Protein AF-A0A3Q2WY15-F1 (afdb_monomer_lite)

Radius of gyration: 13.83 Å; chains: 1; bounding box: 34×25×41 Å

pLDDT: mean 93.98, std 5.29, range [63.44, 98.38]

Secondary structure (DSSP, 8-state):
--HHHHHHHHHHHHHHBPPSSS---HHHHHTTTSBTTB--SEEEEE-S-HHHHHHHHHHSSEEEEEEEEEEEEEEEEEETTEEEEEEEEEEEEEEEEETTEEEEE--

InterPro domains:
  IPR001427 Pancreatic ribonuclease [PTHR11437] (5-106)
  IPR023411 Ribonuclease A, active site [PS00127] (39-45)
  IPR023412 Ribonuclease A-domain [PF00074] (9-106)
  IPR023412 Ribonuclease A-domain [SM00092] (5-107)
  IPR036816 Ribonuclease A-like domain superfamily [G3DSA:3.10.130.10] (7-107)
  IPR036816 Ribonuclease A-like domain superfamily [SSF54076] (8-106)

Organism: Haplochromis burtoni (NCBI:txid8153)

Sequence (107 aa):
LHYKDLVYYKKFVLKHILPRKGSHDCNNMMINVNDINQCKSINTFMKDKVTLVVALCSTNKKGFVTHKFDVIDCIMISSKPCLYQMLTIRKNKRIKCENGLPVHLEA

Foldseek 3Di:
DDPVQVVLLVLCCLQAAQDPDDDPFLVVSQVSVADVLGGDQKTKHFPDDQVVVLQQLQVVQFAKDKDWTFIWMFGFPDSVVTHTDIDTDIGIWMFGHHRSGTRDTDD

Structure (mmCIF, N/CA/C/O backbone):
data_AF-A0A3Q2WY15-F1
#
_entry.id   AF-A0A3Q2WY15-F1
#
loop_
_atom_site.group_PDB
_atom_site.id
_atom_site.type_symbol
_atom_site.label_atom_id
_atom_site.label_alt_id
_atom_site.label_comp_id
_atom_site.label_asym_id
_atom_site.label_entity_id
_atom_site.label_seq_id
_atom_site.pdbx_PDB_ins_code
_atom_site.Cartn_x
_atom_site.Cartn_y
_atom_site.Cartn_z
_atom_site.occupancy
_atom_site.B_iso_or_equiv
_atom_site.auth_seq_id
_atom_site.auth_comp_id
_atom_site.auth_asym_id
_atom_site.auth_atom_id
_atom_site.pdbx_PDB_model_num
ATOM 1 N N . LEU A 1 1 ? -21.839 -1.250 10.912 1.00 63.44 1 LEU A N 1
ATOM 2 C CA . LEU A 1 1 ? -20.782 -1.047 9.895 1.00 63.44 1 LEU A CA 1
ATOM 3 C C . LEU A 1 1 ? -21.466 -0.639 8.593 1.00 63.44 1 LEU A C 1
ATOM 5 O O . LEU A 1 1 ? -22.374 -1.354 8.186 1.00 63.44 1 LEU A O 1
ATOM 9 N N . HIS A 1 2 ? -21.123 0.497 7.983 1.00 80.44 2 HIS A N 1
ATOM 10 C CA . HIS A 1 2 ? -21.798 0.943 6.757 1.00 80.44 2 HIS A CA 1
ATOM 11 C C . HIS A 1 2 ? -21.197 0.250 5.525 1.00 80.44 2 HIS A C 1
ATOM 13 O O . HIS A 1 2 ? -19.985 0.057 5.441 1.00 80.44 2 HIS A O 1
ATOM 19 N N . TYR A 1 3 ? -22.033 -0.096 4.540 1.00 84.69 3 TYR A N 1
ATOM 20 C CA . TYR A 1 3 ? -21.601 -0.773 3.306 1.00 84.69 3 TYR A CA 1
ATOM 21 C C . TYR A 1 3 ? -20.463 -0.030 2.584 1.00 84.69 3 TYR A C 1
ATOM 23 O O . TYR A 1 3 ? -19.514 -0.643 2.098 1.00 84.69 3 TYR A O 1
ATOM 31 N N . LYS A 1 4 ? -20.524 1.306 2.569 1.00 87.44 4 LYS A N 1
ATOM 32 C CA . LYS A 1 4 ? -19.523 2.168 1.929 1.00 87.44 4 LYS A CA 1
ATOM 33 C C . LYS A 1 4 ? -18.116 1.974 2.515 1.00 87.44 4 LYS A C 1
ATOM 35 O O . LYS A 1 4 ? -17.145 1.919 1.763 1.00 87.44 4 LYS A O 1
ATOM 40 N N . ASP A 1 5 ? -18.008 1.795 3.829 1.00 87.31 5 ASP A N 1
ATOM 41 C CA . ASP A 1 5 ? -16.719 1.628 4.511 1.00 87.31 5 ASP A CA 1
ATOM 42 C C . ASP A 1 5 ? -16.066 0.294 4.148 1.00 87.31 5 ASP A C 1
ATOM 44 O O . ASP A 1 5 ? -14.857 0.233 3.938 1.00 87.31 5 ASP A O 1
ATOM 48 N N . LEU A 1 6 ? -16.867 -0.766 3.977 1.00 92.25 6 LEU A N 1
ATOM 49 C CA . LEU A 1 6 ? -16.377 -2.068 3.515 1.00 92.25 6 LEU A CA 1
ATOM 50 C C . LEU A 1 6 ? -15.777 -1.987 2.109 1.00 92.25 6 LEU A C 1
ATOM 52 O O . LEU A 1 6 ? -14.781 -2.655 1.829 1.00 92.25 6 LEU A O 1
ATOM 56 N N . VAL A 1 7 ? -16.362 -1.177 1.222 1.00 95.31 7 VAL A N 1
ATOM 57 C CA . VAL A 1 7 ? -15.837 -0.971 -0.135 1.00 95.31 7 VAL A CA 1
ATOM 58 C C . VAL A 1 7 ? -14.489 -0.254 -0.087 1.00 95.31 7 VAL A C 1
ATOM 60 O O . VAL A 1 7 ? -13.540 -0.701 -0.736 1.00 95.31 7 VAL A O 1
ATOM 63 N N . TYR A 1 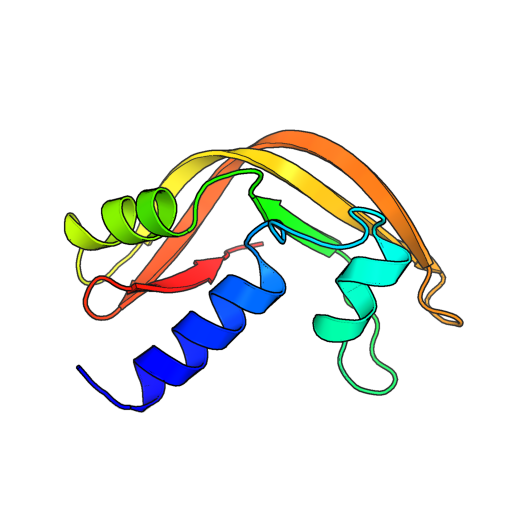8 ? -14.368 0.822 0.696 1.00 95.94 8 TYR A N 1
ATOM 64 C CA . TYR A 1 8 ? -13.092 1.529 0.833 1.00 95.94 8 TYR A CA 1
ATOM 65 C C . TYR A 1 8 ? -12.029 0.690 1.527 1.00 95.94 8 TYR A C 1
ATOM 67 O O . TYR A 1 8 ? -10.892 0.679 1.070 1.00 95.94 8 TYR A O 1
ATOM 75 N N . TYR A 1 9 ? -12.397 -0.068 2.556 1.00 96.81 9 TYR A N 1
ATOM 76 C CA . TYR A 1 9 ? -11.492 -0.998 3.218 1.00 96.81 9 TYR A CA 1
ATOM 77 C C . TYR A 1 9 ? -10.938 -2.044 2.244 1.00 96.81 9 TYR A C 1
ATOM 79 O O . TYR A 1 9 ? -9.726 -2.227 2.153 1.00 96.81 9 TYR A O 1
ATOM 87 N N . LYS A 1 10 ? -11.795 -2.687 1.442 1.00 96.19 10 LYS A N 1
ATOM 88 C CA . LYS A 1 10 ? -11.342 -3.651 0.425 1.00 96.19 10 LYS A CA 1
ATOM 89 C C . LYS A 1 10 ? -10.388 -3.007 -0.586 1.00 96.19 10 LYS A C 1
ATOM 91 O O . LYS A 1 10 ? -9.361 -3.599 -0.909 1.00 96.19 10 LYS A O 1
ATOM 96 N N . LYS A 1 11 ? -10.689 -1.784 -1.043 1.00 95.69 11 LYS A N 1
ATOM 97 C CA . LYS A 1 11 ? -9.798 -1.016 -1.932 1.00 95.69 11 LYS A CA 1
ATOM 98 C C . LYS A 1 11 ? -8.477 -0.658 -1.252 1.00 95.69 11 LYS A C 1
ATOM 100 O O . LYS A 1 11 ? -7.434 -0.767 -1.885 1.00 95.69 11 LYS A O 1
ATOM 105 N N . PHE A 1 12 ? -8.508 -0.267 0.018 1.00 96.88 12 PHE A N 1
ATOM 106 C CA . PHE A 1 12 ? -7.314 0.026 0.803 1.00 96.88 12 PHE A CA 1
ATOM 107 C C . PHE A 1 12 ? -6.415 -1.206 0.907 1.00 96.88 12 PHE A C 1
ATOM 109 O O . PHE A 1 12 ? -5.228 -1.113 0.613 1.00 96.88 12 PHE A O 1
ATOM 116 N N . VAL A 1 13 ? -6.976 -2.368 1.256 1.00 96.62 13 VAL A N 1
ATOM 117 C CA . VAL A 1 13 ? -6.212 -3.621 1.352 1.00 96.62 13 VAL A CA 1
ATOM 118 C C . VAL A 1 13 ? -5.581 -3.975 0.011 1.00 96.62 13 VAL A C 1
ATOM 120 O O . VAL A 1 13 ? -4.388 -4.253 -0.034 1.00 96.62 13 VAL A O 1
ATOM 123 N N . LEU A 1 14 ? -6.354 -3.904 -1.075 1.00 95.19 14 LEU A N 1
ATOM 124 C CA . LEU A 1 14 ? -5.858 -4.190 -2.420 1.00 95.19 14 LEU A CA 1
ATOM 125 C C . LEU A 1 14 ? -4.716 -3.252 -2.838 1.00 95.19 14 LEU A C 1
ATOM 127 O O . LEU A 1 14 ? -3.742 -3.704 -3.432 1.00 95.19 14 LEU A O 1
ATOM 131 N N . LYS A 1 15 ? -4.839 -1.952 -2.546 1.00 95.81 15 LYS A N 1
ATOM 132 C CA . LYS A 1 15 ? -3.887 -0.938 -3.017 1.00 95.81 15 LYS A CA 1
ATOM 133 C C . LYS A 1 15 ? -2.684 -0.748 -2.101 1.00 95.81 15 LYS A C 1
ATOM 135 O O . LYS A 1 15 ? -1.657 -0.291 -2.582 1.00 95.81 15 LYS A O 1
ATOM 140 N N . HIS A 1 16 ? -2.787 -1.050 -0.809 1.00 97.12 16 HIS A N 1
ATOM 141 C CA . HIS A 1 16 ? -1.789 -0.600 0.168 1.00 97.12 16 HIS A CA 1
ATOM 142 C C . HIS A 1 16 ? -1.236 -1.684 1.085 1.00 97.12 16 HIS A C 1
ATOM 144 O O . HIS A 1 16 ? -0.294 -1.405 1.822 1.00 97.12 16 HIS A O 1
ATOM 150 N N . ILE A 1 17 ? -1.755 -2.910 1.050 1.00 96.94 17 ILE A N 1
ATOM 151 C CA . ILE A 1 17 ? -1.186 -4.026 1.814 1.00 96.94 17 ILE A CA 1
ATOM 152 C C . ILE A 1 17 ? -0.406 -4.922 0.862 1.00 96.94 17 ILE A C 1
ATOM 154 O O . ILE A 1 17 ? -0.924 -5.310 -0.184 1.00 96.94 17 ILE A O 1
ATOM 158 N N . LEU A 1 18 ? 0.833 -5.266 1.225 1.00 96.12 18 LEU A N 1
ATOM 159 C CA . LEU A 1 18 ? 1.637 -6.180 0.422 1.00 96.12 18 LEU A CA 1
ATOM 160 C C . LEU A 1 18 ? 0.922 -7.545 0.306 1.00 96.12 18 LEU A C 1
ATOM 162 O O . LEU A 1 18 ? 0.607 -8.160 1.334 1.00 96.12 18 LEU A O 1
ATOM 166 N N . PRO A 1 19 ? 0.666 -8.051 -0.914 1.00 92.75 19 PRO A N 1
ATOM 167 C CA . PRO A 1 19 ? 0.029 -9.349 -1.099 1.00 92.75 19 PRO A CA 1
ATOM 168 C C . PRO A 1 19 ? 0.840 -10.479 -0.453 1.00 92.75 19 PRO A C 1
ATOM 170 O O . PRO A 1 19 ? 2.056 -10.554 -0.599 1.00 92.75 19 PRO A O 1
ATOM 173 N N . ARG A 1 20 ? 0.177 -11.418 0.234 1.00 91.25 20 ARG A N 1
ATOM 174 C CA . ARG A 1 20 ? 0.864 -12.578 0.846 1.00 91.25 20 ARG A CA 1
ATOM 175 C C . ARG A 1 20 ? 1.375 -13.601 -0.173 1.00 91.25 20 ARG A C 1
ATOM 177 O O . ARG A 1 20 ? 2.261 -14.381 0.150 1.00 91.25 20 ARG A O 1
ATOM 184 N N . LYS A 1 21 ? 0.761 -13.647 -1.355 1.00 89.44 21 LYS A N 1
ATOM 185 C CA . LYS A 1 21 ? 1.070 -14.574 -2.450 1.00 89.44 21 LYS A CA 1
ATOM 186 C C . LYS A 1 21 ? 1.215 -13.785 -3.751 1.00 89.44 21 LYS A C 1
ATOM 188 O O . LYS A 1 21 ? 0.622 -12.716 -3.875 1.00 89.44 21 LYS A O 1
ATOM 193 N N . GLY A 1 22 ? 1.924 -14.362 -4.718 1.00 89.50 22 GLY A N 1
ATOM 194 C CA . GLY A 1 22 ? 2.159 -13.760 -6.032 1.00 89.50 22 GLY A CA 1
ATOM 195 C C . GLY A 1 22 ? 3.445 -12.934 -6.089 1.00 89.50 22 GLY A C 1
ATOM 196 O O . GLY A 1 22 ? 4.249 -12.955 -5.159 1.00 89.50 22 GLY A O 1
ATOM 197 N N . SER A 1 23 ? 3.647 -12.238 -7.207 1.00 92.38 23 SER A N 1
ATOM 198 C CA . SER A 1 23 ? 4.829 -11.399 -7.416 1.00 92.38 23 SER A CA 1
ATOM 199 C C . SER A 1 23 ? 4.766 -10.129 -6.563 1.00 92.38 23 SER A C 1
ATOM 201 O O . SER A 1 23 ? 3.727 -9.474 -6.489 1.00 92.38 23 SER A O 1
ATOM 203 N N . HIS A 1 24 ? 5.896 -9.770 -5.953 1.00 94.75 24 HIS A N 1
ATOM 204 C CA . HIS A 1 24 ? 6.116 -8.469 -5.306 1.00 94.75 24 HIS A CA 1
ATOM 205 C C . HIS A 1 24 ? 6.832 -7.475 -6.229 1.00 94.75 24 HIS A C 1
ATOM 207 O O . HIS A 1 24 ? 7.351 -6.464 -5.765 1.00 94.75 24 HIS A O 1
ATOM 213 N N . ASP A 1 25 ? 6.863 -7.757 -7.534 1.00 96.12 25 ASP A N 1
ATOM 214 C CA . ASP A 1 25 ? 7.319 -6.804 -8.541 1.00 96.12 25 ASP A CA 1
ATOM 215 C C . ASP A 1 25 ? 6.299 -5.670 -8.700 1.00 96.12 25 ASP A C 1
ATOM 217 O O . ASP A 1 25 ? 5.089 -5.903 -8.795 1.00 96.12 25 ASP A O 1
ATOM 221 N N . CYS A 1 26 ? 6.785 -4.431 -8.741 1.00 97.44 26 CYS A N 1
ATOM 222 C CA . CYS A 1 26 ? 5.919 -3.263 -8.825 1.00 97.44 26 CYS A CA 1
ATOM 223 C C . CYS A 1 26 ? 5.093 -3.216 -10.114 1.00 97.44 26 CYS A C 1
ATOM 225 O O . CYS A 1 26 ? 3.939 -2.798 -10.053 1.00 97.44 26 CYS A O 1
ATOM 227 N N . ASN A 1 27 ? 5.613 -3.680 -11.254 1.00 96.69 27 ASN A N 1
ATOM 228 C CA . ASN A 1 27 ? 4.838 -3.699 -12.496 1.00 96.69 27 ASN A CA 1
ATOM 229 C C . ASN A 1 27 ? 3.642 -4.641 -12.366 1.00 96.69 27 ASN A C 1
ATOM 231 O O . ASN A 1 27 ? 2.535 -4.282 -12.755 1.00 96.69 27 ASN A O 1
ATOM 235 N N . ASN A 1 28 ? 3.837 -5.797 -11.726 1.00 95.88 28 ASN A N 1
ATOM 236 C CA . ASN A 1 28 ? 2.770 -6.768 -11.491 1.00 95.88 28 ASN A CA 1
ATOM 237 C C . ASN A 1 28 ? 1.752 -6.285 -10.450 1.00 95.88 28 ASN A C 1
ATOM 239 O O . ASN A 1 28 ? 0.544 -6.385 -10.667 1.00 95.88 28 ASN A O 1
ATOM 243 N N . MET A 1 29 ? 2.213 -5.745 -9.318 1.00 96.00 29 MET A N 1
ATOM 244 C CA . MET A 1 29 ? 1.309 -5.276 -8.260 1.00 96.00 29 MET A CA 1
ATOM 245 C C . MET A 1 29 ? 0.453 -4.089 -8.718 1.00 96.00 29 MET A C 1
ATOM 247 O O . MET A 1 29 ? -0.729 -4.008 -8.373 1.00 96.00 29 MET A O 1
ATOM 251 N N . MET A 1 30 ? 1.019 -3.189 -9.526 1.00 96.25 30 MET A N 1
ATOM 252 C CA . MET A 1 30 ? 0.333 -1.981 -9.984 1.00 96.25 30 MET A CA 1
ATOM 253 C C . MET A 1 30 ? -0.792 -2.240 -10.993 1.00 96.25 30 MET A C 1
ATOM 255 O O . MET A 1 30 ? -1.664 -1.379 -11.125 1.00 96.25 30 MET A O 1
ATOM 259 N N . ILE A 1 31 ? -0.862 -3.425 -11.618 1.00 92.94 31 ILE A N 1
ATOM 260 C CA . ILE A 1 31 ? -1.975 -3.825 -12.505 1.00 92.94 31 ILE A CA 1
ATOM 261 C C . ILE A 1 31 ? -3.330 -3.677 -11.798 1.00 92.94 31 ILE A C 1
ATOM 263 O O . ILE A 1 31 ? -4.291 -3.212 -12.399 1.00 92.94 31 ILE A O 1
ATOM 267 N N . ASN A 1 32 ? -3.400 -4.010 -10.504 1.00 89.44 32 ASN A N 1
ATOM 268 C CA . ASN A 1 32 ? -4.637 -3.937 -9.715 1.00 89.44 32 ASN A CA 1
ATOM 269 C C . ASN A 1 32 ? -4.852 -2.578 -9.020 1.00 89.44 32 ASN A C 1
ATOM 271 O O . ASN A 1 32 ? -5.865 -2.370 -8.347 1.00 89.44 32 ASN A O 1
ATOM 275 N N . VAL A 1 33 ? -3.884 -1.665 -9.122 1.00 94.50 33 VAL A N 1
ATOM 276 C CA . VAL A 1 33 ? -3.921 -0.342 -8.478 1.00 94.50 33 VAL A CA 1
ATOM 277 C C . VAL A 1 33 ? -4.311 0.746 -9.465 1.00 94.50 33 VAL A C 1
ATOM 279 O O . VAL A 1 33 ? -5.052 1.663 -9.082 1.00 94.50 33 VAL A O 1
ATOM 282 N N . ASN A 1 34 ? -3.781 0.649 -10.683 1.00 93.75 34 ASN A N 1
ATOM 283 C CA . ASN A 1 34 ? -4.003 1.590 -11.767 1.00 93.75 34 ASN A CA 1
ATOM 284 C C . ASN A 1 34 ? -5.439 1.518 -12.280 1.00 93.75 34 ASN A C 1
ATOM 286 O O . ASN A 1 34 ? -6.068 0.461 -12.277 1.00 93.75 34 ASN A O 1
ATOM 290 N N . ASP A 1 35 ? -5.934 2.663 -12.733 1.00 87.69 35 ASP A N 1
ATOM 291 C CA . ASP A 1 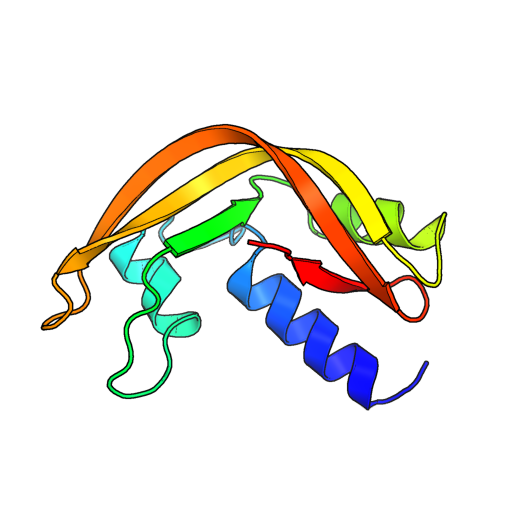35 ? -7.197 2.735 -13.453 1.00 87.69 35 ASP A CA 1
ATOM 292 C C . ASP A 1 35 ? -6.925 2.565 -14.962 1.00 87.69 35 ASP A C 1
ATOM 294 O O . ASP A 1 35 ? -5.784 2.660 -15.429 1.00 87.69 35 ASP A O 1
ATOM 298 N N . ILE A 1 36 ? -7.970 2.285 -15.747 1.00 82.81 36 ILE A N 1
ATOM 299 C CA . ILE A 1 36 ? -7.843 2.066 -17.196 1.00 82.81 36 ILE A CA 1
ATOM 300 C C . ILE A 1 36 ? -7.196 3.302 -17.840 1.00 82.81 36 ILE A C 1
ATOM 302 O O . ILE A 1 36 ? -7.708 4.413 -17.716 1.00 82.81 36 ILE A O 1
ATOM 306 N N . ASN A 1 37 ? -6.072 3.102 -18.537 1.00 81.25 37 ASN A N 1
ATOM 307 C CA . ASN A 1 37 ? -5.268 4.151 -19.180 1.00 81.25 37 ASN A CA 1
ATOM 308 C C . ASN A 1 37 ? -4.702 5.230 -18.234 1.00 81.25 37 ASN A C 1
ATOM 310 O O . ASN A 1 37 ? -4.270 6.283 -18.707 1.00 81.25 37 ASN A O 1
ATOM 314 N N . GLN A 1 38 ? -4.675 4.992 -16.919 1.00 91.75 38 GLN A N 1
ATOM 315 C CA . GLN A 1 38 ? -4.155 5.944 -15.937 1.00 91.75 38 GLN A CA 1
ATOM 316 C C . GLN A 1 38 ? -3.174 5.266 -14.976 1.00 91.75 38 GLN A C 1
ATOM 318 O O . GLN A 1 38 ? -3.558 4.558 -14.044 1.00 91.75 38 GLN A O 1
ATOM 323 N N . CYS A 1 39 ? -1.882 5.524 -15.191 1.00 95.19 39 CYS A N 1
ATOM 324 C CA . CYS A 1 39 ? -0.825 5.080 -14.292 1.00 95.19 39 CYS A CA 1
ATOM 325 C C . CYS A 1 39 ? -0.754 6.012 -13.077 1.00 95.19 39 CYS A C 1
ATOM 327 O O . CYS A 1 39 ? -0.588 7.227 -13.215 1.00 95.19 39 CYS A O 1
ATOM 329 N N . LYS A 1 40 ? -0.830 5.456 -11.870 1.00 95.12 40 LYS A N 1
ATOM 330 C CA . LYS A 1 40 ? -0.569 6.220 -10.647 1.00 95.12 40 LYS A CA 1
ATOM 331 C C . LYS A 1 40 ? 0.925 6.546 -10.579 1.00 95.12 40 LYS A C 1
ATOM 333 O O . LYS A 1 40 ? 1.736 5.657 -10.816 1.00 95.12 40 LYS A O 1
ATOM 338 N N . SER A 1 41 ? 1.288 7.783 -10.236 1.00 96.31 41 SER A N 1
ATOM 339 C CA . SER A 1 41 ? 2.694 8.223 -10.162 1.00 96.31 41 SER A CA 1
ATOM 340 C C . SER A 1 41 ? 3.488 7.503 -9.071 1.00 96.31 41 SER A C 1
ATOM 342 O O . SER A 1 41 ? 4.635 7.118 -9.280 1.00 96.31 41 SER A O 1
ATOM 344 N N . ILE A 1 42 ? 2.865 7.296 -7.912 1.00 96.50 42 ILE A N 1
ATOM 345 C CA . ILE A 1 42 ? 3.420 6.539 -6.796 1.00 96.50 42 ILE A CA 1
ATOM 346 C C . ILE A 1 42 ? 2.319 5.743 -6.103 1.00 96.50 42 ILE A C 1
ATOM 348 O O . ILE A 1 42 ? 1.198 6.225 -5.913 1.00 96.50 42 ILE A O 1
ATOM 352 N N . ASN A 1 43 ? 2.648 4.529 -5.684 1.00 97.44 43 ASN A N 1
ATOM 353 C CA . ASN A 1 43 ? 1.825 3.766 -4.761 1.00 97.44 43 ASN A CA 1
ATOM 354 C C . ASN A 1 43 ? 2.687 3.096 -3.700 1.00 97.44 43 ASN A C 1
ATOM 356 O O . ASN A 1 43 ? 3.723 2.520 -4.018 1.00 97.44 43 ASN A O 1
ATOM 360 N N . THR A 1 44 ? 2.228 3.127 -2.455 1.00 97.69 44 THR A N 1
ATOM 361 C CA . THR A 1 44 ? 2.918 2.479 -1.343 1.00 97.69 44 THR A CA 1
ATOM 362 C C . THR A 1 44 ? 2.187 1.202 -0.933 1.00 97.69 44 THR A C 1
ATOM 364 O O . THR A 1 44 ? 0.988 1.248 -0.650 1.00 97.69 44 THR A O 1
ATOM 367 N N . PHE A 1 45 ? 2.931 0.101 -0.824 1.00 97.69 45 PHE A N 1
ATOM 368 C CA . PHE A 1 45 ? 2.518 -1.151 -0.193 1.00 97.69 45 PHE A CA 1
ATOM 369 C C . PHE A 1 45 ? 3.231 -1.319 1.153 1.00 97.69 45 PHE A C 1
ATOM 371 O O . PHE A 1 45 ? 4.459 -1.311 1.228 1.00 97.69 45 PHE A O 1
ATOM 378 N N . MET A 1 46 ? 2.470 -1.489 2.228 1.00 97.62 46 MET A N 1
ATOM 379 C CA . MET A 1 46 ? 2.995 -1.767 3.564 1.00 97.62 46 MET A CA 1
ATOM 380 C C . MET A 1 46 ? 3.341 -3.251 3.684 1.00 97.62 46 MET A C 1
ATOM 382 O O . MET A 1 46 ? 2.493 -4.110 3.419 1.00 97.62 46 MET A O 1
ATOM 386 N N . LYS A 1 47 ? 4.575 -3.558 4.100 1.00 96.38 47 LYS A N 1
ATOM 387 C CA . LYS A 1 47 ? 5.075 -4.929 4.294 1.00 96.38 47 LYS A CA 1
ATOM 388 C C . LYS A 1 47 ? 4.626 -5.478 5.647 1.00 96.38 47 LYS A C 1
ATOM 390 O O . LYS A 1 47 ? 5.442 -5.883 6.466 1.00 96.38 47 LYS A O 1
ATOM 395 N N . ASP A 1 48 ? 3.320 -5.470 5.881 1.00 93.88 48 ASP A N 1
ATOM 396 C CA . ASP A 1 48 ? 2.747 -5.815 7.175 1.00 93.88 48 ASP A CA 1
ATOM 397 C C . ASP A 1 48 ? 1.483 -6.665 7.053 1.00 93.88 48 ASP A C 1
ATOM 399 O O . ASP A 1 48 ? 0.832 -6.729 6.005 1.00 93.88 48 ASP A O 1
ATOM 403 N N . LYS A 1 49 ? 1.106 -7.345 8.139 1.00 93.38 49 LYS A N 1
ATOM 404 C CA . LYS A 1 49 ? -0.136 -8.134 8.144 1.00 93.38 49 LYS A CA 1
ATOM 405 C C . LYS A 1 49 ? -1.337 -7.187 8.161 1.00 93.38 49 LYS A C 1
ATOM 407 O O . LYS A 1 49 ? -1.430 -6.324 9.025 1.00 93.38 49 LYS A O 1
ATOM 412 N N . VAL A 1 50 ? -2.328 -7.435 7.298 1.00 94.12 50 VAL A N 1
ATOM 413 C CA . VAL A 1 50 ? -3.595 -6.671 7.284 1.00 94.12 50 VAL A CA 1
ATOM 414 C C . VAL A 1 50 ? -4.242 -6.559 8.670 1.00 94.12 50 VAL A C 1
ATOM 416 O O . VAL A 1 50 ? -4.761 -5.510 9.022 1.00 94.12 50 VAL A O 1
ATOM 419 N N . THR A 1 51 ? -4.147 -7.609 9.491 1.00 95.00 51 THR A N 1
ATOM 420 C CA . THR A 1 51 ? -4.682 -7.632 10.859 1.00 95.00 51 THR A CA 1
ATOM 421 C C . THR A 1 51 ? -4.009 -6.614 11.777 1.00 95.00 51 THR A C 1
ATOM 423 O O . THR A 1 51 ? -4.690 -6.031 12.612 1.00 95.00 51 THR A O 1
ATOM 426 N N . LEU A 1 52 ? -2.704 -6.368 11.612 1.00 94.19 52 LEU A N 1
ATOM 427 C CA . LEU A 1 52 ? -1.980 -5.343 12.371 1.00 94.19 52 LEU A CA 1
ATOM 428 C C . LEU A 1 52 ? -2.438 -3.948 11.949 1.00 94.19 52 LEU A C 1
ATOM 430 O O . LEU A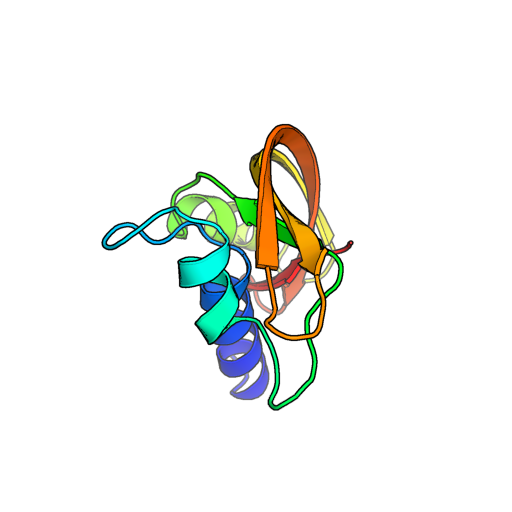 1 52 ? -2.748 -3.122 12.800 1.00 94.19 52 LEU A O 1
ATOM 434 N N . VAL A 1 53 ? -2.580 -3.713 10.642 1.00 94.06 53 VAL A N 1
ATOM 435 C CA . VAL A 1 53 ? -3.053 -2.420 10.125 1.00 94.06 53 VAL A CA 1
ATOM 436 C C . VAL A 1 53 ? -4.496 -2.132 10.552 1.00 94.06 53 VAL A C 1
ATOM 438 O O . VAL A 1 53 ? -4.813 -1.007 10.927 1.00 94.06 53 VAL A O 1
ATOM 441 N N . VAL A 1 54 ? -5.366 -3.145 10.568 1.00 95.56 54 VAL A N 1
ATOM 442 C CA . VAL A 1 54 ? -6.731 -3.019 11.106 1.00 95.56 54 VAL A CA 1
ATOM 443 C C . VAL A 1 54 ? -6.707 -2.722 12.606 1.00 95.56 54 VAL A C 1
ATOM 445 O O . VAL A 1 54 ? -7.434 -1.840 13.054 1.00 95.56 54 VAL A O 1
ATOM 448 N N . ALA A 1 55 ? -5.842 -3.385 13.381 1.00 95.50 55 ALA A N 1
ATOM 449 C CA . ALA A 1 55 ? -5.732 -3.152 14.821 1.00 95.50 55 ALA A CA 1
ATOM 450 C C . ALA A 1 55 ? -5.354 -1.701 15.171 1.00 95.50 55 ALA A C 1
ATOM 452 O O . ALA A 1 55 ? -5.842 -1.180 16.173 1.00 95.50 55 ALA A O 1
ATOM 453 N N . LEU A 1 56 ? -4.565 -1.024 14.326 1.00 94.31 56 LEU A N 1
ATOM 454 C CA . LEU A 1 56 ? -4.274 0.407 14.488 1.00 94.31 56 LEU A CA 1
ATOM 455 C C . LEU A 1 56 ? -5.545 1.266 14.419 1.00 94.31 56 LEU A C 1
ATOM 457 O O . LEU A 1 56 ? -5.668 2.235 15.159 1.00 94.31 56 LEU A O 1
ATOM 461 N N . CYS A 1 57 ? -6.503 0.907 13.564 1.00 95.19 57 CYS A N 1
ATOM 462 C CA . CYS A 1 57 ? -7.785 1.603 13.476 1.00 95.19 57 CYS A CA 1
ATOM 463 C C . CYS A 1 57 ? -8.785 1.165 14.558 1.00 95.19 57 CYS A C 1
ATOM 465 O O . CYS A 1 57 ? -9.693 1.925 14.888 1.00 95.19 57 CYS A O 1
ATOM 467 N N . SER A 1 58 ? -8.631 -0.021 15.154 1.00 88.31 58 SER A N 1
ATOM 468 C CA . SER A 1 58 ? -9.519 -0.484 16.231 1.00 88.31 58 SER A CA 1
ATOM 469 C C . SER A 1 58 ? -9.456 0.402 17.479 1.00 88.31 58 SER A C 1
ATOM 471 O O . SER A 1 58 ? -10.474 0.574 18.152 1.00 88.31 58 SER A O 1
ATOM 473 N N . THR A 1 59 ? -8.288 0.979 17.781 1.00 83.31 59 THR A N 1
ATOM 474 C CA . THR A 1 59 ? -8.103 1.902 18.914 1.00 83.31 59 THR A CA 1
ATOM 475 C C . THR A 1 59 ? -8.613 3.310 18.606 1.00 83.31 59 THR A C 1
ATOM 477 O O . THR A 1 59 ? -9.117 3.983 19.502 1.00 83.31 59 THR A O 1
ATOM 480 N N . ASN A 1 60 ? -8.556 3.739 17.341 1.00 83.06 60 ASN A N 1
ATOM 481 C CA . ASN A 1 60 ? -9.069 5.025 16.876 1.00 83.06 60 ASN A CA 1
ATOM 482 C C . ASN A 1 60 ? -10.112 4.827 15.766 1.00 83.06 60 ASN A C 1
ATOM 484 O O . ASN A 1 60 ? -9.817 4.894 14.570 1.00 83.06 60 ASN A O 1
ATOM 488 N N . LYS A 1 61 ? -11.357 4.569 16.186 1.00 83.69 61 LYS A N 1
ATOM 489 C CA . LYS A 1 61 ? -12.445 4.138 15.294 1.00 83.69 61 LYS A CA 1
ATOM 490 C C . LYS A 1 61 ? -12.786 5.144 14.195 1.00 83.69 61 LYS A C 1
ATOM 492 O O . LYS A 1 61 ? -13.357 4.733 13.187 1.00 83.69 61 LYS A O 1
ATOM 497 N N . LYS A 1 62 ? -12.477 6.430 14.373 1.00 91.81 62 LYS A N 1
ATOM 498 C CA . LYS A 1 62 ? -12.741 7.476 13.384 1.00 91.81 62 LYS A CA 1
ATOM 499 C C . LYS A 1 62 ? -11.684 8.567 13.478 1.00 91.81 62 LYS A C 1
ATOM 501 O O . LYS A 1 62 ? -11.594 9.247 14.494 1.00 91.81 62 LYS A O 1
ATOM 506 N N . GLY A 1 63 ? -10.927 8.767 12.405 1.00 94.19 63 GLY A N 1
ATOM 507 C CA . GLY A 1 63 ? -9.877 9.780 12.362 1.00 94.19 63 GLY A CA 1
ATOM 508 C C . GLY A 1 63 ? -8.653 9.301 11.600 1.00 94.19 63 GLY A C 1
ATOM 509 O O . GLY A 1 63 ? -8.777 8.612 10.589 1.00 94.19 63 GLY A O 1
ATOM 510 N N . PHE A 1 64 ? -7.473 9.681 12.083 1.00 95.75 64 PHE A N 1
ATOM 511 C CA . PHE A 1 64 ? -6.199 9.319 11.475 1.00 95.75 64 PHE A CA 1
ATOM 512 C C . PHE A 1 64 ? -5.283 8.653 12.493 1.00 95.75 64 PHE A C 1
ATOM 514 O O . PHE A 1 64 ? -5.223 9.068 13.651 1.00 95.75 64 PHE A O 1
ATOM 521 N N . VAL A 1 65 ? -4.530 7.660 12.033 1.00 95.62 65 VAL A N 1
ATOM 522 C CA . VAL A 1 65 ? -3.457 7.016 12.791 1.00 95.62 65 VAL A CA 1
ATOM 523 C C . VAL A 1 65 ? -2.162 7.109 12.005 1.00 95.62 65 VAL A C 1
ATOM 525 O O . VAL A 1 65 ? -2.161 6.971 10.782 1.00 95.62 65 VAL A O 1
ATOM 528 N N . THR A 1 66 ? -1.058 7.343 12.705 1.00 96.25 66 THR A N 1
ATOM 529 C CA . THR A 1 66 ? 0.276 7.379 12.104 1.00 96.25 66 THR A CA 1
ATOM 530 C C . THR A 1 66 ? 1.099 6.241 12.677 1.00 96.25 66 THR A C 1
ATOM 532 O O . THR A 1 66 ? 1.178 6.084 13.893 1.00 96.25 66 THR A O 1
ATOM 535 N N . HIS A 1 67 ? 1.718 5.451 11.807 1.00 95.94 67 HIS A N 1
ATOM 536 C CA . HIS A 1 67 ? 2.578 4.347 12.218 1.00 95.94 67 HIS A CA 1
ATOM 537 C C . HIS A 1 67 ? 3.764 4.202 11.264 1.00 95.94 67 HIS A C 1
ATOM 539 O O . HIS A 1 67 ? 3.687 4.591 10.096 1.00 95.94 67 HIS A O 1
ATOM 545 N N . LYS A 1 68 ? 4.883 3.681 11.772 1.00 97.12 68 LYS A N 1
ATOM 546 C CA . LYS A 1 68 ? 6.111 3.494 10.998 1.00 97.12 68 LYS A CA 1
ATOM 547 C C . LYS A 1 68 ? 6.129 2.089 10.412 1.00 97.12 68 LYS A C 1
ATOM 549 O O . LYS A 1 68 ? 6.193 1.126 11.164 1.00 97.12 68 LYS A O 1
ATOM 554 N N . PHE A 1 69 ? 6.127 1.985 9.090 1.00 97.19 69 PHE A N 1
ATOM 555 C CA . PHE A 1 69 ? 6.115 0.708 8.379 1.00 97.19 69 PHE A CA 1
ATOM 556 C C . PHE A 1 69 ? 7.394 0.522 7.577 1.00 97.19 69 PHE A C 1
ATOM 558 O O . PHE A 1 69 ? 7.946 1.496 7.056 1.00 97.19 69 PHE A O 1
ATOM 565 N N . ASP A 1 70 ? 7.815 -0.729 7.416 1.00 97.81 70 ASP A N 1
ATOM 566 C CA . ASP A 1 70 ? 8.628 -1.113 6.266 1.00 97.81 70 ASP A CA 1
ATOM 567 C C . ASP A 1 70 ? 7.697 -1.159 5.047 1.00 97.81 70 ASP A C 1
ATOM 569 O O . ASP A 1 70 ? 6.649 -1.812 5.070 1.00 97.81 70 ASP A O 1
ATOM 573 N N . VAL A 1 71 ? 8.031 -0.419 3.993 1.00 97.62 71 VAL A N 1
ATOM 574 C CA . VAL A 1 71 ? 7.171 -0.262 2.816 1.00 97.62 71 VAL A CA 1
ATOM 575 C C . VAL A 1 71 ? 7.921 -0.521 1.521 1.00 97.62 71 VAL A C 1
ATOM 577 O O . VAL A 1 71 ? 9.146 -0.428 1.464 1.00 97.62 71 VAL A O 1
ATOM 580 N N . ILE A 1 72 ? 7.153 -0.814 0.477 1.00 98.12 72 ILE A N 1
ATOM 581 C CA . ILE A 1 72 ? 7.573 -0.767 -0.919 1.00 98.12 72 ILE A CA 1
ATOM 582 C C . ILE A 1 72 ? 6.824 0.384 -1.587 1.00 98.12 72 ILE A C 1
ATOM 584 O O . ILE A 1 72 ? 5.598 0.350 -1.690 1.00 98.12 72 ILE A O 1
ATOM 588 N N . ASP A 1 73 ? 7.557 1.389 -2.048 1.00 97.75 73 ASP A N 1
ATOM 589 C CA . ASP A 1 73 ? 7.032 2.394 -2.961 1.00 97.75 73 ASP A CA 1
ATOM 590 C C . ASP A 1 73 ? 7.276 1.941 -4.401 1.00 97.75 73 ASP A C 1
ATOM 592 O O . ASP A 1 73 ? 8.415 1.721 -4.815 1.00 97.75 73 ASP A O 1
ATOM 596 N N . CYS A 1 74 ? 6.197 1.829 -5.167 1.00 98.06 74 CYS A N 1
ATOM 597 C CA . CYS A 1 74 ? 6.231 1.656 -6.609 1.00 98.06 74 CYS A CA 1
ATOM 598 C C . CYS A 1 74 ? 6.152 3.031 -7.260 1.00 98.06 74 CYS A C 1
ATOM 600 O O . CYS A 1 74 ? 5.106 3.683 -7.210 1.00 98.06 74 CYS A O 1
ATOM 602 N N . ILE A 1 75 ? 7.267 3.476 -7.835 1.00 97.94 75 ILE A N 1
ATOM 603 C CA . ILE A 1 75 ? 7.431 4.814 -8.410 1.00 97.94 75 ILE A CA 1
ATOM 604 C C . ILE A 1 75 ? 7.416 4.681 -9.928 1.00 97.94 75 ILE A C 1
ATOM 606 O O . ILE A 1 75 ? 8.193 3.909 -10.488 1.00 97.94 75 ILE A O 1
ATOM 610 N N . MET A 1 76 ? 6.513 5.397 -10.591 1.00 97.94 76 MET A N 1
ATOM 611 C CA . MET A 1 76 ? 6.349 5.330 -12.039 1.00 97.94 76 MET A CA 1
ATOM 612 C C . MET A 1 76 ? 7.597 5.860 -12.754 1.00 97.94 76 MET A C 1
ATOM 614 O O . MET A 1 76 ? 8.055 6.965 -12.470 1.00 97.94 76 MET A O 1
ATOM 618 N N . ILE A 1 77 ? 8.099 5.085 -13.712 1.00 98.06 77 ILE A N 1
ATOM 619 C CA . ILE A 1 77 ? 9.215 5.449 -14.601 1.00 98.06 77 ILE A CA 1
ATOM 620 C C . ILE A 1 77 ? 8.775 5.582 -16.064 1.00 98.06 77 ILE A C 1
ATOM 622 O O . ILE A 1 77 ? 9.420 6.278 -16.839 1.00 98.06 77 ILE A O 1
ATOM 626 N N . SER A 1 78 ? 7.659 4.956 -16.444 1.00 96.56 78 SER A N 1
ATOM 627 C CA . SER A 1 78 ? 7.007 5.152 -17.741 1.00 96.56 78 SER A CA 1
ATOM 628 C C . SER A 1 78 ? 5.496 5.082 -17.572 1.00 96.56 78 SER A C 1
ATOM 630 O O . SER A 1 78 ? 5.002 4.320 -16.742 1.00 96.56 78 SER A O 1
ATOM 632 N N . SER A 1 79 ? 4.763 5.883 -18.342 1.00 93.19 79 SER A N 1
ATOM 633 C CA . SER A 1 79 ? 3.296 5.895 -18.347 1.00 93.19 79 SER A CA 1
ATOM 634 C C . SER A 1 79 ? 2.687 5.124 -19.523 1.00 93.19 79 SER A C 1
ATOM 636 O O . SER A 1 79 ? 1.484 4.872 -19.531 1.00 93.19 79 SER A O 1
ATOM 638 N N . LYS A 1 80 ? 3.487 4.740 -20.527 1.00 91.19 80 LYS A N 1
ATOM 639 C CA . LYS A 1 80 ? 3.041 3.979 -21.705 1.00 91.19 80 LYS A CA 1
ATOM 640 C C . LYS A 1 80 ? 4.174 3.062 -22.203 1.00 91.19 80 LYS A C 1
ATOM 642 O O . LYS A 1 80 ? 5.014 3.529 -22.969 1.00 91.19 80 LYS A O 1
ATOM 647 N N . PRO A 1 81 ? 4.213 1.776 -21.798 1.00 92.06 81 PRO A N 1
ATOM 648 C CA . PRO A 1 81 ? 3.351 1.127 -20.796 1.00 92.06 81 PRO A CA 1
ATOM 649 C C . PRO A 1 81 ? 3.612 1.651 -19.371 1.00 92.06 81 PRO 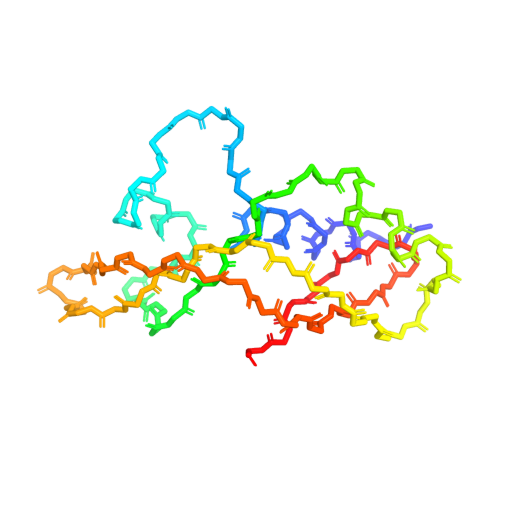A C 1
ATOM 651 O O . PRO A 1 81 ? 4.646 2.271 -19.129 1.00 92.06 81 PRO A O 1
ATOM 654 N N . CYS A 1 82 ? 2.695 1.401 -18.423 1.00 95.31 82 CYS A N 1
ATOM 655 C CA . CYS A 1 82 ? 2.942 1.725 -17.014 1.00 95.31 82 CYS A CA 1
ATOM 656 C C . CYS A 1 82 ? 4.099 0.862 -16.487 1.00 95.31 82 CYS A C 1
ATOM 658 O O . CYS A 1 82 ? 3.923 -0.341 -16.286 1.00 95.31 82 CYS A O 1
ATOM 660 N N . LEU A 1 83 ? 5.256 1.476 -16.249 1.00 97.19 83 LEU A N 1
ATOM 661 C CA . LEU A 1 83 ? 6.423 0.824 -15.661 1.00 97.19 83 LEU A CA 1
ATOM 662 C C . LEU A 1 83 ? 6.790 1.494 -14.349 1.00 97.19 83 LEU A C 1
ATOM 664 O O . LEU A 1 83 ? 6.666 2.713 -14.203 1.00 97.19 83 LEU A O 1
ATOM 668 N N . TYR A 1 84 ? 7.281 0.692 -13.415 1.00 98.3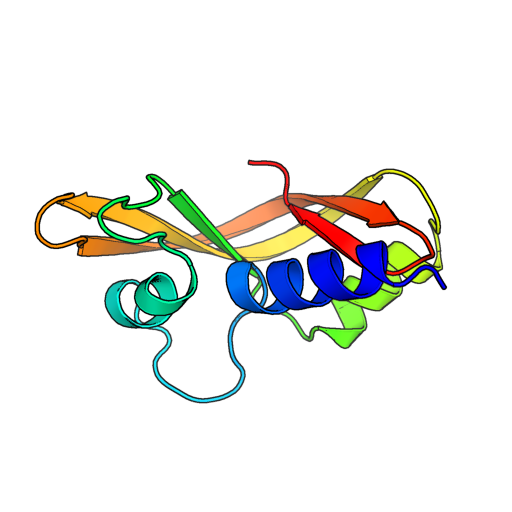8 84 TYR A N 1
ATOM 669 C CA . TYR A 1 84 ? 7.551 1.093 -12.048 1.00 98.38 84 TYR A CA 1
ATOM 670 C C . TYR A 1 84 ? 8.899 0.574 -11.574 1.00 98.38 84 TYR A C 1
ATOM 672 O O . TYR A 1 84 ? 9.224 -0.600 -11.743 1.00 98.38 84 TYR A O 1
ATOM 680 N N . GLN A 1 85 ? 9.637 1.443 -10.894 1.00 98.00 85 GLN A N 1
ATOM 681 C CA . GLN A 1 85 ? 10.769 1.042 -10.070 1.00 98.00 85 GLN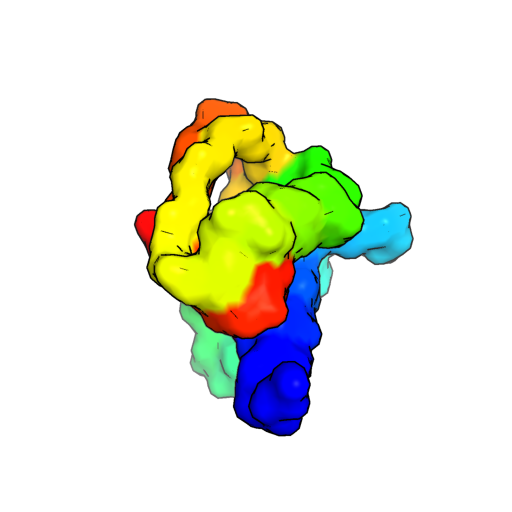 A CA 1
ATOM 682 C C . GLN A 1 85 ? 10.319 0.818 -8.625 1.00 98.00 85 GLN A C 1
ATOM 684 O O . GLN A 1 85 ? 9.381 1.456 -8.138 1.00 98.00 85 GLN A O 1
ATOM 689 N N . MET A 1 86 ? 11.012 -0.084 -7.938 1.00 98.00 86 MET A N 1
ATOM 690 C CA . MET A 1 86 ? 10.768 -0.414 -6.539 1.00 98.00 86 MET A CA 1
ATOM 691 C C . MET A 1 86 ? 11.740 0.341 -5.633 1.00 98.00 86 MET A C 1
ATOM 693 O O . MET A 1 86 ? 12.953 0.252 -5.811 1.00 98.00 86 MET A O 1
ATOM 697 N N . LEU A 1 87 ? 11.216 0.994 -4.598 1.00 97.94 87 LEU A N 1
ATOM 698 C CA . LEU A 1 87 ? 11.999 1.526 -3.486 1.00 97.94 87 LEU A CA 1
ATOM 699 C C . LEU A 1 87 ? 11.509 0.911 -2.174 1.00 97.94 87 LEU A C 1
ATOM 701 O O . LEU A 1 87 ? 10.353 1.086 -1.796 1.00 97.94 87 LEU A O 1
ATOM 705 N N . THR A 1 88 ? 12.388 0.209 -1.457 1.00 97.31 88 THR A N 1
ATOM 706 C CA . THR A 1 88 ? 12.080 -0.291 -0.109 1.00 97.31 88 THR A CA 1
ATOM 707 C C . THR A 1 88 ? 12.618 0.683 0.928 1.00 97.31 88 THR A C 1
ATOM 709 O O . THR A 1 88 ? 13.808 0.988 0.931 1.00 97.31 88 THR A O 1
ATOM 712 N N . ILE A 1 89 ? 11.754 1.171 1.814 1.00 97.00 89 ILE A N 1
ATOM 713 C CA . ILE A 1 89 ? 12.124 2.150 2.841 1.00 97.00 89 ILE A CA 1
ATOM 714 C C . ILE A 1 89 ? 11.276 1.959 4.095 1.00 97.00 89 ILE A C 1
ATOM 716 O O . ILE A 1 89 ? 10.138 1.502 4.022 1.00 97.00 89 ILE A O 1
ATOM 720 N N . ARG A 1 90 ? 11.808 2.339 5.259 1.00 97.44 90 ARG A N 1
ATOM 721 C CA . ARG A 1 90 ? 11.043 2.406 6.506 1.00 97.44 90 ARG A CA 1
ATOM 722 C C . ARG A 1 90 ? 10.600 3.839 6.784 1.00 97.44 90 ARG A C 1
ATOM 724 O O . ARG A 1 90 ? 11.444 4.691 7.061 1.00 97.44 90 ARG A O 1
ATOM 731 N N . LYS A 1 91 ? 9.295 4.126 6.759 1.00 96.19 91 LYS A N 1
ATOM 732 C CA . LYS A 1 91 ? 8.774 5.492 6.968 1.00 96.19 91 LYS A CA 1
ATOM 733 C C . LYS A 1 91 ? 7.425 5.537 7.676 1.00 96.19 91 LYS A C 1
ATOM 735 O O . LYS A 1 91 ? 6.697 4.549 7.728 1.00 96.19 91 LYS A O 1
ATOM 740 N N . ASN A 1 92 ? 7.115 6.706 8.234 1.00 96.94 92 ASN A N 1
ATOM 741 C CA . ASN A 1 92 ? 5.804 6.974 8.813 1.00 96.94 92 ASN A CA 1
ATOM 742 C C . ASN A 1 92 ? 4.760 7.059 7.701 1.00 96.94 92 ASN A C 1
ATOM 744 O O . ASN A 1 92 ? 4.983 7.710 6.679 1.00 96.94 92 ASN A O 1
ATOM 748 N N . LYS A 1 93 ? 3.616 6.419 7.921 1.00 96.75 93 LYS A N 1
ATOM 749 C CA . LYS A 1 93 ? 2.436 6.528 7.075 1.00 96.75 93 LYS A CA 1
ATOM 750 C C . LYS A 1 93 ? 1.230 6.899 7.906 1.00 96.75 93 LYS A C 1
ATOM 752 O O . LYS A 1 93 ? 1.061 6.399 9.019 1.00 96.75 93 LYS A O 1
ATOM 757 N N . ARG A 1 94 ? 0.400 7.764 7.333 1.00 97.06 94 ARG A N 1
ATOM 758 C CA . ARG A 1 94 ? -0.834 8.240 7.938 1.00 97.06 94 ARG A CA 1
ATOM 759 C C . ARG A 1 94 ? -2.020 7.578 7.250 1.00 97.06 94 ARG A C 1
ATOM 761 O O . ARG A 1 94 ? -2.153 7.612 6.028 1.00 97.06 94 ARG A O 1
ATOM 768 N N . ILE A 1 95 ? -2.842 6.912 8.047 1.00 97.12 95 ILE A N 1
ATOM 769 C CA . ILE A 1 95 ? -3.961 6.088 7.601 1.00 97.12 95 ILE A CA 1
ATOM 770 C C . ILE A 1 95 ? -5.235 6.711 8.143 1.00 97.12 95 ILE A C 1
ATOM 772 O O . ILE A 1 95 ? -5.345 6.966 9.342 1.00 97.12 95 ILE A O 1
ATOM 776 N N . LYS A 1 96 ? -6.206 6.936 7.263 1.00 97.00 96 LYS A N 1
ATOM 777 C CA . LYS A 1 96 ? -7.553 7.324 7.660 1.00 97.00 96 LYS A CA 1
ATOM 778 C C . LYS A 1 96 ? -8.345 6.083 8.064 1.00 97.00 96 LYS A C 1
ATOM 780 O O . LYS A 1 96 ? -8.425 5.122 7.293 1.00 97.00 96 LYS A O 1
ATOM 785 N N . CYS A 1 97 ? -8.966 6.146 9.233 1.00 96.88 97 CYS A N 1
ATOM 786 C CA . CYS A 1 97 ? -9.812 5.106 9.798 1.00 96.88 97 CYS A CA 1
ATOM 787 C C . CYS A 1 97 ? -11.278 5.556 9.822 1.00 96.88 97 CYS A C 1
ATOM 789 O O . CYS A 1 97 ? -11.578 6.682 10.226 1.00 96.88 97 CYS A O 1
ATOM 791 N N . GLU A 1 98 ? -12.188 4.667 9.433 1.00 95.88 98 GLU A N 1
ATOM 792 C CA . GLU A 1 98 ? -13.639 4.842 9.560 1.00 95.88 98 GLU A CA 1
ATOM 793 C C . GLU A 1 98 ? -14.240 3.551 10.125 1.00 95.88 98 GLU A C 1
ATOM 795 O O . GLU A 1 98 ? -13.974 2.456 9.629 1.00 95.88 98 GLU A O 1
ATOM 800 N N . ASN A 1 99 ? -15.033 3.668 11.191 1.00 93.50 99 ASN A N 1
ATOM 801 C CA . ASN A 1 99 ? -15.634 2.542 11.912 1.00 93.50 99 ASN A CA 1
ATOM 802 C C . ASN A 1 99 ? -14.637 1.429 12.295 1.00 93.50 99 ASN A C 1
ATOM 804 O O . ASN A 1 99 ? -14.972 0.245 12.282 1.00 93.50 99 ASN A O 1
ATOM 808 N N . GLY A 1 100 ? -13.410 1.816 12.648 1.00 94.00 100 GLY A N 1
ATOM 809 C CA . GLY A 1 100 ? -12.341 0.889 13.025 1.00 94.00 100 GLY A CA 1
ATOM 810 C C . GLY A 1 100 ? -11.651 0.180 11.857 1.00 94.00 100 GLY A C 1
ATOM 811 O O . GLY A 1 100 ? -10.825 -0.696 12.094 1.00 94.00 100 GLY A O 1
ATOM 812 N N . LEU A 1 101 ? -11.946 0.553 10.608 1.00 96.25 101 LEU A N 1
ATOM 813 C CA . LEU A 1 101 ? -11.295 0.011 9.416 1.00 96.25 101 LEU A CA 1
ATOM 814 C C . LEU A 1 101 ? -10.424 1.063 8.721 1.00 96.25 101 LEU A C 1
ATOM 816 O O . LEU A 1 101 ? -10.831 2.222 8.628 1.00 96.25 101 LEU A O 1
ATOM 820 N N . PRO A 1 102 ? -9.262 0.674 8.171 1.00 97.12 102 PRO A N 1
ATOM 821 C CA . PRO A 1 102 ? -8.460 1.565 7.348 1.00 97.12 102 PRO A CA 1
ATOM 822 C C . PRO A 1 102 ? -9.121 1.741 5.977 1.00 97.12 102 PRO A C 1
ATOM 824 O O . PRO A 1 102 ? -9.426 0.762 5.296 1.00 97.12 102 PRO A O 1
ATOM 827 N N . VAL A 1 103 ? -9.346 2.985 5.561 1.00 97.00 103 VAL A N 1
ATOM 828 C CA . VAL A 1 103 ? -10.075 3.299 4.317 1.00 97.00 103 VAL A CA 1
ATOM 829 C C . VAL A 1 103 ? -9.268 4.129 3.323 1.00 97.00 103 VAL A C 1
ATOM 831 O O . VAL A 1 103 ? -9.608 4.163 2.141 1.00 97.00 103 VAL A O 1
ATOM 834 N N . HIS A 1 104 ? -8.200 4.793 3.768 1.00 96.19 104 HIS A N 1
ATOM 835 C CA . HIS A 1 104 ? -7.339 5.602 2.905 1.00 96.19 104 HIS A CA 1
ATOM 836 C C . HIS A 1 104 ? -5.921 5.707 3.475 1.00 96.19 104 HIS A C 1
ATOM 838 O O . HIS A 1 104 ? -5.748 5.832 4.687 1.00 96.19 104 HIS A O 1
ATOM 844 N N . LEU A 1 105 ? -4.920 5.661 2.596 1.00 96.31 105 LEU A N 1
ATOM 845 C CA . LEU A 1 105 ? -3.526 5.964 2.905 1.00 96.31 105 LEU A CA 1
ATOM 846 C C . LEU A 1 105 ? -3.229 7.363 2.363 1.00 96.31 105 LEU A C 1
ATOM 848 O O . LEU A 1 105 ? -3.368 7.573 1.157 1.00 96.31 105 LEU A O 1
ATOM 852 N N . GLU A 1 106 ? -2.837 8.296 3.230 1.00 93.19 106 GLU A N 1
ATOM 853 C CA . GLU A 1 106 ? -2.372 9.605 2.765 1.00 93.19 106 GLU A CA 1
ATOM 854 C C . GLU A 1 106 ? -1.054 9.446 1.989 1.00 93.19 106 GLU A C 1
ATOM 856 O O . GLU A 1 106 ? -0.233 8.573 2.307 1.00 93.19 106 GLU A O 1
ATOM 861 N N . ALA A 1 107 ? -0.899 10.260 0.939 1.00 75.12 107 ALA A N 1
ATOM 862 C CA . ALA A 1 107 ? 0.257 10.240 0.042 1.00 75.12 107 ALA A CA 1
ATOM 863 C C . ALA A 1 107 ? 1.573 10.461 0.810 1.00 75.12 107 ALA A C 1
ATOM 865 O O . ALA A 1 107 ? 1.643 11.445 1.576 1.00 75.12 107 ALA A O 1
#